Protein AF-A0A935UML2-F1 (afdb_monomer)

pLDDT: mean 87.81, std 9.26, range [44.97, 97.56]

Structure (mmCIF, N/CA/C/O backbone):
data_AF-A0A935UML2-F1
#
_entry.id   AF-A0A935UML2-F1
#
loop_
_atom_site.group_PDB
_atom_site.id
_atom_site.type_symbol
_atom_site.label_atom_id
_atom_site.label_alt_id
_atom_site.label_comp_id
_atom_site.label_asym_id
_atom_site.label_entity_id
_atom_site.label_seq_id
_atom_site.pdbx_PDB_ins_code
_atom_site.Cartn_x
_atom_site.Cartn_y
_atom_site.Cartn_z
_atom_site.occupancy
_atom_site.B_iso_or_equiv
_atom_site.auth_seq_id
_atom_site.auth_comp_id
_atom_site.auth_asym_id
_atom_site.auth_atom_id
_atom_site.pdbx_PDB_model_num
ATOM 1 N N . MET A 1 1 ? -19.450 12.042 4.983 1.00 44.97 1 MET A N 1
ATOM 2 C CA . MET A 1 1 ? -18.858 11.436 3.773 1.00 44.97 1 MET A CA 1
ATOM 3 C C . MET A 1 1 ? -18.383 12.584 2.903 1.00 44.97 1 MET A C 1
ATOM 5 O O . MET A 1 1 ? -19.222 13.358 2.465 1.00 44.97 1 MET A O 1
ATOM 9 N N . ILE A 1 2 ? -17.072 12.788 2.775 1.00 51.69 2 ILE A N 1
ATOM 10 C CA . ILE A 1 2 ? -16.519 13.861 1.935 1.00 51.69 2 ILE A CA 1
ATOM 11 C C . ILE A 1 2 ? -16.336 13.268 0.538 1.00 51.69 2 ILE A C 1
ATOM 13 O O . ILE A 1 2 ? -15.643 12.264 0.389 1.00 51.69 2 ILE A O 1
ATOM 17 N N . VAL A 1 3 ? -17.014 13.836 -0.459 1.00 60.84 3 VAL A N 1
ATOM 18 C CA . VAL A 1 3 ? -16.856 13.439 -1.864 1.00 60.84 3 VAL A CA 1
ATOM 19 C C . VAL A 1 3 ? -15.567 14.082 -2.391 1.00 60.84 3 VAL A C 1
ATOM 21 O O . VAL A 1 3 ? -15.392 15.282 -2.166 1.00 60.84 3 VAL A O 1
ATOM 24 N N . PRO A 1 4 ? -14.665 13.333 -3.055 1.00 66.50 4 PRO A N 1
ATOM 25 C CA . PRO A 1 4 ? -13.438 13.911 -3.590 1.00 66.50 4 PRO A CA 1
ATOM 26 C C . PRO A 1 4 ? -13.734 14.965 -4.663 1.00 66.50 4 PRO A C 1
ATOM 28 O O . PRO A 1 4 ? -14.675 14.807 -5.445 1.00 66.50 4 PRO A O 1
ATOM 31 N N . SER A 1 5 ? -12.926 16.023 -4.733 1.00 76.88 5 SER A N 1
ATOM 32 C CA . SER A 1 5 ? -13.018 17.005 -5.821 1.00 76.88 5 SER A CA 1
ATOM 33 C C . SER A 1 5 ? -12.573 16.410 -7.168 1.00 76.88 5 SER A C 1
ATOM 35 O O . SER A 1 5 ? -11.910 15.373 -7.223 1.00 76.88 5 SER A O 1
ATOM 37 N N . ALA A 1 6 ? -12.904 17.077 -8.280 1.00 75.44 6 ALA A N 1
ATOM 38 C CA . ALA A 1 6 ? -12.470 16.652 -9.615 1.00 75.44 6 ALA A CA 1
ATOM 39 C C . ALA A 1 6 ? -10.934 16.581 -9.741 1.00 75.44 6 ALA A C 1
ATOM 41 O O . ALA A 1 6 ? -10.408 15.627 -10.312 1.00 75.44 6 ALA A O 1
ATOM 42 N N . ASP A 1 7 ? -10.219 17.533 -9.135 1.00 74.75 7 ASP A N 1
ATOM 43 C CA . ASP A 1 7 ? -8.752 17.533 -9.093 1.00 74.75 7 ASP A CA 1
ATOM 44 C C . ASP A 1 7 ? -8.209 16.356 -8.275 1.00 74.75 7 ASP A C 1
ATOM 46 O O . ASP A 1 7 ? -7.216 15.734 -8.650 1.00 74.75 7 ASP A O 1
ATOM 50 N N . GLU A 1 8 ? -8.880 15.996 -7.176 1.00 70.31 8 GLU A N 1
ATOM 51 C CA . GLU A 1 8 ? -8.510 14.819 -6.388 1.00 70.31 8 GLU A CA 1
ATOM 52 C C . GLU A 1 8 ? -8.686 13.526 -7.184 1.00 70.31 8 GLU A C 1
ATOM 54 O O . GLU A 1 8 ? -7.821 12.651 -7.126 1.00 70.31 8 GLU A O 1
ATOM 59 N N . LEU A 1 9 ? -9.769 13.407 -7.953 1.00 75.44 9 LEU A N 1
ATOM 60 C CA . LEU A 1 9 ? -9.992 12.258 -8.828 1.00 75.44 9 LEU A CA 1
ATOM 61 C C . LEU A 1 9 ? -8.939 12.180 -9.939 1.00 75.44 9 LEU A C 1
ATOM 63 O O . LEU A 1 9 ? -8.446 11.091 -10.223 1.00 75.44 9 LEU A O 1
ATOM 67 N N . ALA A 1 10 ? -8.550 13.316 -10.523 1.00 80.00 10 ALA A N 1
ATOM 68 C CA . ALA A 1 10 ? -7.514 13.371 -11.552 1.00 80.00 10 ALA A CA 1
ATOM 69 C C . ALA A 1 10 ? -6.140 12.938 -11.014 1.00 80.00 10 ALA A C 1
ATOM 71 O O . ALA A 1 10 ? -5.455 12.128 -11.641 1.00 80.00 10 ALA A O 1
ATOM 72 N N . VAL A 1 11 ? -5.760 13.405 -9.818 1.00 79.81 11 VAL A N 1
ATOM 73 C CA . VAL A 1 11 ? -4.526 12.963 -9.150 1.00 79.81 11 VAL A CA 1
ATOM 74 C C . VAL A 1 11 ? -4.571 11.459 -8.890 1.00 79.81 11 VAL A C 1
ATOM 76 O O . VAL A 1 11 ? -3.634 10.754 -9.257 1.00 79.81 11 VAL A O 1
ATOM 79 N N . LEU A 1 12 ? -5.659 10.936 -8.319 1.00 76.50 12 LEU A N 1
ATOM 80 C CA . LEU A 1 12 ? -5.796 9.500 -8.055 1.00 76.50 12 LEU A CA 1
ATOM 81 C C . LEU A 1 12 ? -5.741 8.654 -9.334 1.00 76.50 12 LEU A C 1
ATOM 83 O O . LEU A 1 12 ? -5.144 7.580 -9.313 1.00 76.50 12 LEU A O 1
ATOM 87 N N . ALA A 1 13 ? -6.320 9.138 -10.434 1.00 80.94 13 ALA A N 1
ATOM 88 C CA . ALA A 1 13 ? -6.280 8.471 -11.733 1.00 80.94 13 ALA A CA 1
ATOM 89 C C . ALA A 1 13 ? -4.875 8.458 -12.358 1.00 80.94 13 ALA A C 1
ATOM 91 O O . ALA A 1 13 ? -4.561 7.563 -13.137 1.00 80.94 13 ALA A O 1
ATOM 92 N N . SER A 1 14 ? -4.024 9.427 -12.010 1.00 82.88 14 SER A N 1
ATOM 93 C CA . SER A 1 14 ? -2.628 9.470 -12.462 1.00 82.88 14 SER A CA 1
ATOM 94 C C . SER A 1 14 ? -1.685 8.573 -11.652 1.00 82.88 14 SER A C 1
ATOM 96 O O . SER A 1 14 ? -0.570 8.295 -12.093 1.00 82.88 14 SER A O 1
ATOM 98 N N . LEU A 1 15 ? -2.116 8.098 -10.476 1.00 84.94 15 LEU A N 1
ATOM 99 C CA . LEU A 1 15 ? -1.362 7.117 -9.703 1.00 84.94 15 LEU A CA 1
ATOM 100 C C . LEU A 1 15 ? -1.494 5.733 -10.353 1.00 84.94 15 LEU A C 1
ATOM 102 O O . LEU A 1 15 ? -2.616 5.319 -10.658 1.00 84.94 15 LEU A O 1
ATOM 106 N N . PRO A 1 16 ? -0.398 4.964 -10.477 1.00 88.88 16 PRO A N 1
ATOM 107 C CA . PRO A 1 16 ? -0.479 3.572 -10.889 1.00 88.88 16 PRO A CA 1
ATOM 108 C C . PRO A 1 16 ? -1.533 2.805 -10.080 1.00 88.88 16 PRO A C 1
ATOM 110 O O . PRO A 1 16 ? -1.635 2.947 -8.856 1.00 88.88 16 PRO A O 1
ATOM 113 N N . ALA A 1 17 ? -2.353 2.005 -10.765 1.00 84.69 17 ALA A N 1
ATOM 114 C CA . ALA A 1 17 ? -3.521 1.366 -10.159 1.00 84.69 17 ALA A CA 1
ATOM 115 C C . ALA A 1 17 ? -3.151 0.397 -9.023 1.00 84.69 17 ALA A C 1
ATOM 117 O O . ALA A 1 17 ? -3.950 0.193 -8.110 1.00 84.69 17 ALA A O 1
ATOM 118 N N . GLY A 1 18 ? -1.931 -0.149 -9.032 1.00 87.94 18 GLY A N 1
ATOM 119 C CA . GLY A 1 18 ? -1.543 -1.194 -8.090 1.00 87.94 18 GLY A CA 1
ATOM 120 C C . GLY A 1 18 ? -2.137 -2.546 -8.465 1.00 87.94 18 GLY A C 1
ATOM 121 O O . GLY A 1 18 ? -2.616 -3.245 -7.580 1.00 87.94 18 GLY A O 1
ATOM 122 N N . ASP A 1 19 ? -2.189 -2.870 -9.758 1.00 90.81 19 ASP A N 1
ATOM 123 C CA . ASP A 1 19 ? -2.603 -4.175 -10.279 1.00 90.81 19 ASP A CA 1
ATOM 124 C C . ASP A 1 19 ? -1.402 -5.124 -10.462 1.00 90.81 19 ASP A C 1
ATOM 126 O O . ASP A 1 19 ? -0.257 -4.755 -10.207 1.00 90.81 19 ASP A O 1
ATOM 130 N N . HIS A 1 20 ? -1.668 -6.365 -10.878 1.00 89.19 20 HIS A N 1
ATOM 131 C CA . HIS A 1 20 ? -0.639 -7.399 -11.040 1.00 89.19 20 HIS A CA 1
ATOM 132 C C . HIS A 1 20 ? 0.335 -7.132 -12.201 1.00 89.19 20 HIS A C 1
ATOM 134 O O . HIS A 1 20 ? 1.380 -7.780 -12.285 1.00 89.19 20 HIS A O 1
ATOM 140 N N . ASP A 1 21 ? 0.004 -6.192 -13.089 1.00 90.62 21 ASP A N 1
ATOM 141 C CA . ASP A 1 21 ? 0.864 -5.780 -14.193 1.00 90.62 21 ASP A CA 1
ATOM 142 C C . ASP A 1 21 ? 1.808 -4.638 -13.805 1.00 90.62 21 ASP A C 1
ATOM 144 O O . ASP A 1 21 ? 2.728 -4.334 -14.571 1.00 90.62 21 ASP A O 1
ATOM 148 N N . LEU A 1 22 ? 1.636 -4.047 -12.613 1.00 92.69 22 LEU A N 1
ATOM 149 C CA . LEU A 1 22 ? 2.493 -2.984 -12.106 1.00 92.69 22 LEU A CA 1
ATOM 150 C C . LEU A 1 22 ? 3.965 -3.437 -12.079 1.00 92.69 22 LEU A C 1
ATOM 152 O O . LEU A 1 22 ? 4.310 -4.350 -11.321 1.00 92.69 22 LEU A O 1
ATOM 156 N N . PRO A 1 23 ? 4.857 -2.781 -12.843 1.00 93.50 23 PRO A N 1
ATOM 157 C CA . PRO A 1 23 ? 6.279 -3.064 -12.764 1.00 93.50 23 PRO A CA 1
ATOM 158 C C . PRO A 1 23 ? 6.862 -2.492 -11.470 1.00 93.50 23 PRO A C 1
ATOM 160 O O . PRO A 1 23 ? 6.664 -1.316 -11.138 1.00 93.50 23 PRO A O 1
ATOM 163 N N . PHE A 1 24 ? 7.622 -3.322 -10.762 1.00 94.50 24 PHE A N 1
ATOM 164 C CA . PHE A 1 24 ? 8.479 -2.868 -9.675 1.00 94.50 24 PHE A CA 1
ATOM 165 C C . PHE A 1 24 ? 9.869 -2.523 -10.215 1.00 94.50 24 PHE A C 1
ATOM 167 O O . PHE A 1 24 ? 10.310 -3.062 -11.230 1.00 94.50 24 PHE A O 1
ATOM 174 N N . ALA A 1 25 ? 10.559 -1.609 -9.533 1.00 92.75 25 ALA A N 1
ATOM 175 C CA . ALA A 1 25 ? 11.871 -1.097 -9.936 1.00 92.75 25 ALA A CA 1
ATOM 176 C C . ALA A 1 25 ? 12.971 -2.178 -9.969 1.00 92.75 25 ALA A C 1
ATOM 178 O O . ALA A 1 25 ? 14.007 -1.994 -10.597 1.00 92.75 25 ALA A O 1
ATOM 179 N N . ASP A 1 26 ? 12.755 -3.314 -9.303 1.00 92.69 26 ASP A N 1
ATOM 180 C CA . ASP A 1 26 ? 13.627 -4.494 -9.349 1.00 92.69 26 ASP A CA 1
ATOM 181 C C . ASP A 1 26 ? 13.334 -5.420 -10.551 1.00 92.69 26 ASP A C 1
ATOM 183 O O . ASP A 1 26 ? 13.954 -6.474 -10.686 1.00 92.69 26 ASP A O 1
ATOM 187 N N . GLY A 1 27 ? 12.385 -5.049 -11.418 1.00 92.81 27 GLY A N 1
ATOM 188 C CA . GLY A 1 27 ? 11.917 -5.845 -12.552 1.00 92.81 27 GLY A CA 1
ATOM 189 C C . GLY A 1 27 ? 10.870 -6.903 -12.191 1.00 92.81 27 GLY A C 1
ATOM 190 O O . GLY A 1 27 ? 10.365 -7.589 -13.084 1.00 92.81 27 GLY A O 1
ATOM 191 N N . SER A 1 28 ? 10.515 -7.040 -10.911 1.00 93.88 28 SER A N 1
ATOM 192 C CA . SER A 1 28 ? 9.536 -8.022 -10.456 1.00 93.88 28 SER A CA 1
ATOM 193 C C . SER A 1 28 ? 8.106 -7.617 -10.823 1.00 93.88 28 SER A C 1
ATOM 195 O O . SER A 1 28 ? 7.747 -6.439 -10.902 1.00 93.88 28 SER A O 1
ATOM 197 N N . ARG A 1 29 ? 7.257 -8.636 -10.976 1.00 94.69 29 ARG A N 1
ATOM 198 C CA . ARG A 1 29 ? 5.796 -8.522 -10.960 1.00 94.69 29 ARG A CA 1
ATOM 199 C C . ARG A 1 29 ? 5.236 -9.479 -9.927 1.00 94.69 29 ARG A C 1
ATOM 201 O O . ARG A 1 29 ? 5.789 -10.561 -9.718 1.00 94.69 29 ARG A O 1
ATOM 208 N N . TRP A 1 30 ? 4.134 -9.087 -9.305 1.00 95.62 30 TRP A N 1
ATOM 209 C CA . TRP A 1 30 ? 3.578 -9.807 -8.169 1.00 95.62 30 TRP A CA 1
ATOM 210 C C . TRP A 1 30 ? 2.111 -10.163 -8.409 1.00 95.62 30 TRP A C 1
ATOM 212 O O . TRP A 1 30 ? 1.360 -9.345 -8.937 1.00 95.62 30 TRP A O 1
ATOM 222 N N . PRO A 1 31 ? 1.671 -11.372 -8.018 1.00 95.00 31 PRO A N 1
ATOM 223 C CA . PRO A 1 31 ? 0.276 -11.779 -8.168 1.00 95.00 31 PRO A CA 1
ATOM 224 C C . PRO A 1 31 ? -0.669 -10.995 -7.251 1.00 95.00 31 PRO A C 1
ATOM 226 O O . PRO A 1 31 ? -1.862 -10.902 -7.557 1.00 95.00 31 PRO A O 1
ATOM 229 N N . LEU A 1 32 ? -0.155 -10.457 -6.140 1.00 96.62 32 LEU A N 1
ATOM 230 C CA . LEU A 1 32 ? -0.837 -9.493 -5.293 1.00 96.62 32 LEU A CA 1
ATOM 231 C C . LEU A 1 32 ? -0.017 -8.210 -5.199 1.00 96.62 32 LEU A C 1
ATOM 233 O O . LEU A 1 32 ? 1.170 -8.234 -4.872 1.00 96.62 32 LEU A O 1
ATOM 237 N N . VAL A 1 33 ? -0.685 -7.087 -5.428 1.00 97.38 33 VAL A N 1
ATOM 238 C CA . VAL A 1 33 ? -0.139 -5.748 -5.267 1.00 97.38 33 VAL A CA 1
ATOM 239 C C . VAL A 1 33 ? -1.041 -4.966 -4.326 1.00 97.38 33 VAL A C 1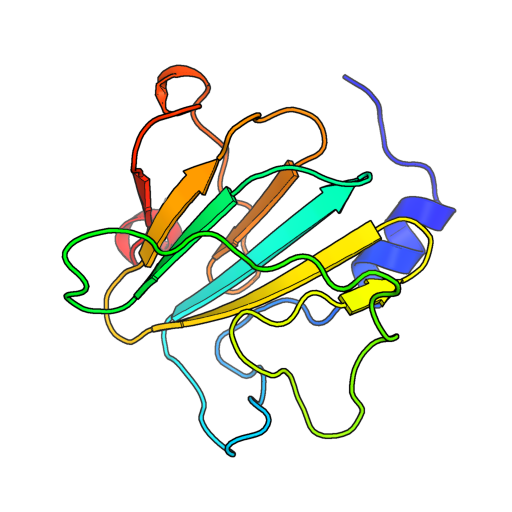
ATOM 241 O O . VAL A 1 33 ? -2.221 -4.738 -4.597 1.00 97.38 33 VAL A O 1
ATOM 244 N N . LEU A 1 34 ? -0.479 -4.573 -3.189 1.00 97.56 34 LEU A N 1
ATOM 245 C CA . LEU A 1 34 ? -1.114 -3.676 -2.238 1.00 97.56 34 LEU A CA 1
ATOM 246 C C . LEU A 1 34 ? -0.718 -2.248 -2.583 1.00 97.56 34 LEU A C 1
ATOM 248 O O . LEU A 1 34 ? 0.466 -1.943 -2.717 1.00 97.56 34 LEU A O 1
ATOM 252 N N . ARG A 1 35 ? -1.704 -1.360 -2.650 1.00 96.56 35 ARG A N 1
ATOM 253 C CA . ARG A 1 35 ? -1.490 0.082 -2.731 1.00 96.56 35 ARG A CA 1
ATOM 254 C C . ARG A 1 35 ? -2.219 0.766 -1.585 1.00 96.56 35 ARG A C 1
ATOM 256 O O . ARG A 1 35 ? -3.408 0.535 -1.365 1.00 96.56 35 ARG A O 1
ATOM 263 N N . VAL A 1 36 ? -1.491 1.619 -0.875 1.00 95.56 36 VAL A N 1
ATOM 264 C CA . VAL A 1 36 ? -2.018 2.452 0.209 1.00 95.56 36 VAL A CA 1
ATOM 265 C C . VAL A 1 36 ? -1.863 3.904 -0.210 1.00 95.56 36 VAL A C 1
ATOM 267 O O . VAL A 1 36 ? -0.753 4.341 -0.506 1.00 95.56 36 VAL A O 1
ATOM 270 N N . VAL A 1 37 ? -2.972 4.640 -0.251 1.00 93.94 37 VAL A N 1
ATOM 271 C CA . VAL A 1 37 ? -3.004 6.076 -0.548 1.00 93.94 37 VAL A CA 1
ATOM 272 C C . VAL A 1 37 ? -3.504 6.817 0.681 1.00 93.94 37 VAL A C 1
ATOM 274 O O . VAL A 1 37 ? -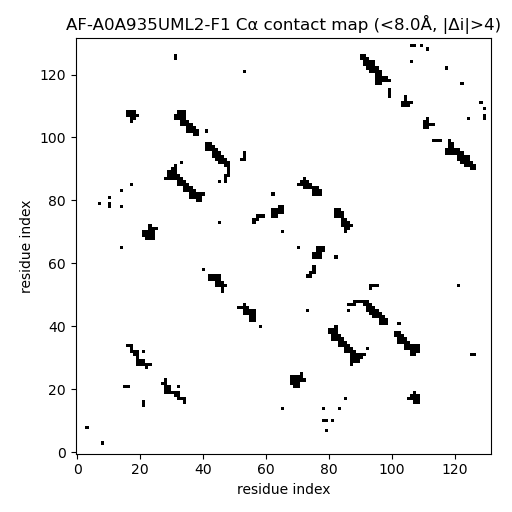4.544 6.458 1.225 1.00 93.94 37 VAL A O 1
ATOM 277 N N . THR A 1 38 ? -2.812 7.870 1.104 1.00 92.50 38 THR A N 1
ATOM 278 C CA . THR A 1 38 ? -3.212 8.683 2.260 1.00 92.50 38 THR A CA 1
ATOM 279 C C . THR A 1 38 ? -3.311 10.163 1.903 1.00 92.50 38 THR A C 1
ATOM 281 O O . THR A 1 38 ? -2.599 10.664 1.024 1.00 92.50 38 THR A O 1
ATOM 284 N N . ARG A 1 39 ? -4.198 10.893 2.588 1.00 87.94 39 ARG A N 1
ATOM 285 C CA . ARG A 1 39 ? -4.143 12.361 2.658 1.00 87.94 39 ARG A CA 1
ATOM 286 C C . ARG A 1 39 ? -3.244 12.740 3.834 1.00 87.94 39 ARG A C 1
ATOM 288 O O . ARG A 1 39 ? -3.552 12.427 4.977 1.00 87.94 39 ARG A O 1
ATOM 295 N N . GLY A 1 40 ? -2.115 13.391 3.563 1.00 85.25 40 GLY A N 1
ATOM 296 C CA . GLY A 1 40 ? -1.150 13.722 4.616 1.00 85.25 40 GLY A CA 1
ATOM 297 C C . GLY A 1 40 ? -0.450 12.496 5.217 1.00 85.25 40 GLY A C 1
ATOM 298 O O . GLY A 1 40 ? -0.422 11.415 4.618 1.00 85.25 40 GLY A O 1
ATOM 299 N N . ARG A 1 41 ? 0.181 12.695 6.379 1.00 88.31 41 ARG A N 1
ATOM 300 C CA . ARG A 1 41 ? 0.974 11.671 7.065 1.00 88.31 41 ARG A CA 1
ATOM 301 C C . ARG A 1 41 ? 0.079 10.825 7.967 1.00 88.31 41 ARG A C 1
ATOM 303 O O . ARG A 1 41 ? -0.465 11.332 8.941 1.00 88.31 41 ARG A O 1
ATOM 310 N N . VAL A 1 42 ? -0.009 9.538 7.655 1.00 91.12 42 VAL A N 1
ATOM 311 C CA . VAL A 1 42 ? -0.672 8.517 8.476 1.00 91.12 42 VAL A CA 1
ATOM 312 C C . VAL A 1 42 ? 0.363 7.452 8.805 1.00 91.12 42 VAL A C 1
ATOM 314 O O . VAL A 1 42 ? 1.130 7.050 7.936 1.00 91.12 42 VAL A O 1
ATOM 317 N N . ASP A 1 43 ? 0.421 6.991 10.047 1.00 92.44 43 ASP A N 1
ATOM 318 C CA . ASP A 1 43 ? 1.331 5.904 10.399 1.00 92.44 43 ASP A CA 1
ATOM 319 C C . ASP A 1 43 ? 0.707 4.563 10.018 1.00 92.44 43 ASP A C 1
ATOM 321 O O . ASP A 1 43 ? -0.432 4.248 10.374 1.00 92.44 43 ASP A O 1
ATOM 325 N N . TYR A 1 44 ? 1.458 3.761 9.277 1.00 94.38 44 TYR A N 1
ATOM 326 C CA . TYR A 1 44 ? 1.042 2.420 8.921 1.00 94.38 44 TYR A CA 1
ATOM 327 C C . TYR A 1 44 ? 2.238 1.505 8.714 1.00 94.38 44 TYR A C 1
ATOM 329 O O . TYR A 1 44 ? 3.373 1.949 8.524 1.00 94.38 44 TYR A O 1
ATOM 337 N N . ALA A 1 45 ? 1.961 0.212 8.781 1.00 95.38 45 ALA A N 1
ATOM 338 C CA . ALA A 1 45 ? 2.937 -0.844 8.654 1.00 95.38 45 ALA A CA 1
ATOM 339 C C . ALA A 1 45 ? 2.449 -1.884 7.655 1.00 95.38 45 ALA A C 1
ATOM 341 O O . ALA A 1 45 ? 1.264 -2.229 7.658 1.00 95.38 45 ALA A O 1
ATOM 342 N N . VAL A 1 46 ? 3.362 -2.389 6.828 1.00 96.12 46 VAL A N 1
ATOM 343 C CA . VAL A 1 46 ? 3.054 -3.415 5.829 1.00 96.12 46 VAL A CA 1
ATOM 344 C C . VAL A 1 46 ? 4.104 -4.506 5.869 1.00 96.12 46 VAL A C 1
ATOM 346 O O . VAL A 1 46 ? 5.279 -4.232 5.640 1.00 96.12 46 VAL A O 1
ATOM 349 N N . GLY A 1 47 ? 3.663 -5.736 6.115 1.00 94.31 47 GLY A N 1
ATOM 350 C CA . GLY A 1 47 ? 4.450 -6.940 5.890 1.00 94.31 47 GLY A CA 1
ATOM 351 C C . GLY A 1 47 ? 3.930 -7.750 4.707 1.00 94.31 47 GLY A C 1
ATOM 352 O O . GLY A 1 47 ? 2.753 -7.652 4.364 1.00 94.31 47 GLY A O 1
ATOM 353 N N . ALA A 1 48 ? 4.801 -8.547 4.094 1.00 94.25 48 ALA A N 1
ATOM 354 C CA . ALA A 1 48 ? 4.479 -9.427 2.968 1.00 94.25 48 ALA A CA 1
ATOM 355 C C . ALA A 1 48 ? 5.005 -10.849 3.214 1.00 94.25 48 ALA A C 1
ATOM 357 O O . ALA A 1 48 ? 6.043 -11.011 3.855 1.00 94.25 48 ALA A O 1
ATOM 358 N N . ASP A 1 49 ? 4.288 -11.854 2.703 1.00 89.25 49 ASP A N 1
ATOM 359 C CA . ASP A 1 49 ? 4.708 -13.259 2.568 1.00 89.25 49 ASP A CA 1
ATOM 360 C C . ASP A 1 49 ? 5.520 -13.842 3.743 1.00 89.25 49 ASP A C 1
ATOM 362 O O . ASP A 1 49 ? 6.744 -13.972 3.700 1.00 89.25 49 ASP A O 1
ATOM 366 N N . GLY A 1 50 ? 4.830 -14.250 4.812 1.00 77.12 50 GLY A N 1
ATOM 367 C CA . GLY A 1 50 ? 5.450 -14.996 5.918 1.00 77.12 50 GLY A CA 1
ATOM 368 C C . GLY A 1 50 ? 6.254 -14.138 6.900 1.00 77.12 50 GLY A C 1
ATOM 369 O O . GLY A 1 50 ? 6.808 -14.662 7.872 1.00 77.12 50 GLY A O 1
ATOM 370 N N . GLN A 1 51 ? 6.286 -12.817 6.705 1.00 83.62 51 GLN A N 1
ATOM 371 C CA . GLN A 1 51 ? 6.738 -11.887 7.735 1.00 83.62 51 GLN A CA 1
ATOM 372 C C . GLN A 1 51 ? 5.843 -11.993 8.974 1.00 83.62 51 GLN A C 1
ATOM 374 O O . GLN A 1 51 ? 4.621 -11.924 8.886 1.00 83.62 51 GLN A O 1
ATOM 379 N N . ARG A 1 52 ? 6.469 -12.162 10.147 1.00 74.12 52 ARG A N 1
ATOM 380 C CA . ARG A 1 52 ? 5.748 -12.351 11.419 1.00 74.12 52 ARG A CA 1
ATOM 381 C C . ARG A 1 52 ? 5.034 -11.096 11.913 1.00 74.12 52 ARG A C 1
ATOM 383 O O . ARG A 1 52 ? 4.095 -11.234 12.679 1.00 74.12 52 ARG A O 1
ATOM 390 N N . ASN A 1 53 ? 5.519 -9.917 11.527 1.00 76.25 53 ASN A N 1
ATOM 391 C CA . ASN A 1 53 ? 4.950 -8.621 11.886 1.00 76.25 53 ASN A CA 1
ATOM 392 C C . ASN A 1 53 ? 5.095 -7.668 10.698 1.00 76.25 53 ASN A C 1
ATOM 394 O O . ASN A 1 53 ? 6.060 -7.777 9.936 1.00 76.25 53 ASN A O 1
ATOM 398 N N . ALA A 1 54 ? 4.195 -6.695 10.595 1.00 83.62 54 ALA A N 1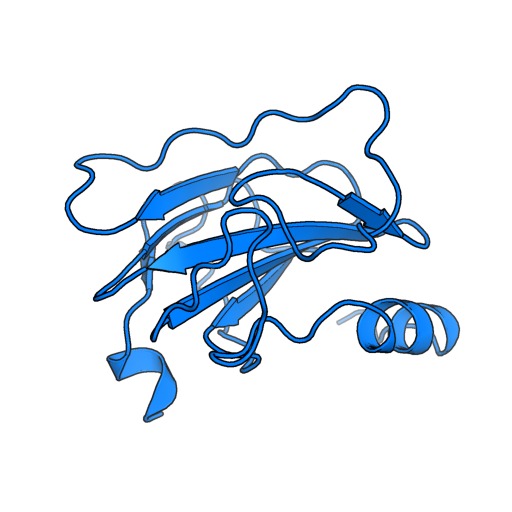
ATOM 399 C CA . ALA A 1 54 ? 4.301 -5.627 9.609 1.00 83.62 54 ALA A CA 1
ATOM 400 C C . ALA A 1 54 ? 5.330 -4.554 10.049 1.00 83.62 54 ALA A C 1
ATOM 402 O O . ALA A 1 54 ? 5.132 -3.930 11.098 1.00 83.62 54 ALA A O 1
ATOM 403 N N . PRO A 1 55 ? 6.427 -4.296 9.305 1.00 84.94 55 PRO A N 1
ATOM 404 C CA . PRO A 1 55 ? 7.320 -3.169 9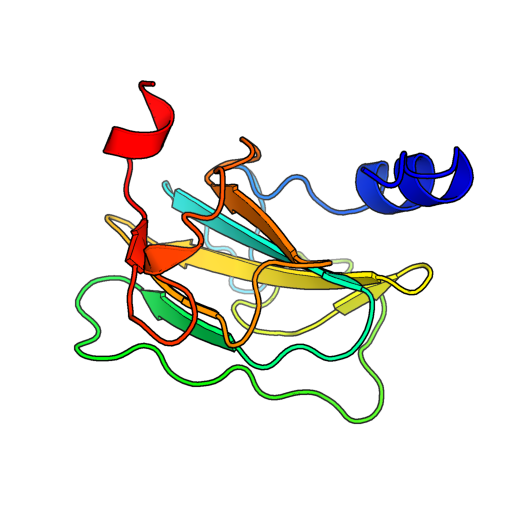.580 1.00 84.94 55 PRO A CA 1
ATOM 405 C C . PRO A 1 55 ? 6.654 -1.823 9.265 1.00 84.94 55 PRO A C 1
ATOM 407 O O . PRO A 1 55 ? 5.937 -1.686 8.272 1.00 84.94 55 PRO A O 1
ATOM 410 N N . ASN A 1 56 ? 6.916 -0.812 10.101 1.00 87.38 56 ASN A N 1
ATOM 411 C CA . ASN A 1 56 ? 6.423 0.549 9.875 1.00 87.38 56 ASN A CA 1
ATOM 412 C C . ASN A 1 56 ? 7.026 1.146 8.602 1.00 87.38 56 ASN A C 1
ATOM 414 O O . ASN A 1 56 ? 8.233 1.058 8.362 1.00 87.38 56 ASN A O 1
ATOM 418 N N . VAL A 1 57 ? 6.188 1.831 7.832 1.00 88.00 57 VAL A N 1
ATOM 419 C CA . VAL A 1 57 ? 6.630 2.589 6.667 1.00 88.00 57 VAL A CA 1
ATOM 420 C C . VAL A 1 57 ? 7.439 3.796 7.117 1.00 88.00 57 VAL A C 1
ATOM 422 O O . VAL A 1 57 ? 7.034 4.558 7.997 1.00 88.00 57 VAL A O 1
ATOM 425 N N . THR A 1 58 ? 8.603 3.978 6.498 1.00 83.19 58 THR A N 1
ATOM 426 C CA . THR A 1 58 ? 9.447 5.142 6.760 1.00 83.19 58 THR A CA 1
ATOM 427 C C . THR A 1 58 ? 9.007 6.309 5.891 1.00 83.19 58 THR A C 1
ATOM 429 O O . THR A 1 58 ? 9.030 6.245 4.664 1.00 83.19 58 THR A O 1
ATOM 432 N N . TRP A 1 59 ? 8.631 7.402 6.548 1.00 81.81 59 TRP A N 1
ATOM 433 C CA . TRP A 1 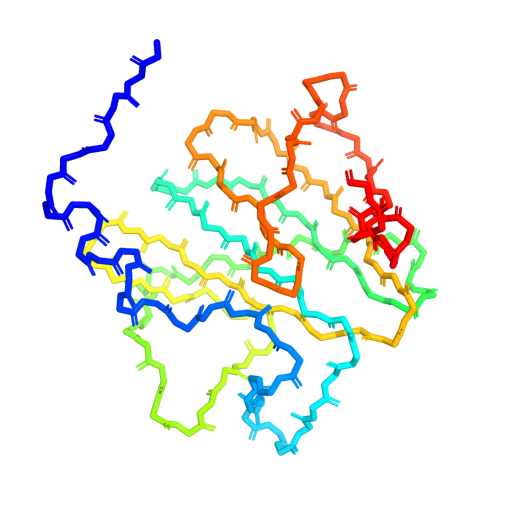59 ? 8.277 8.648 5.887 1.00 81.81 59 TRP A CA 1
ATOM 434 C C . TRP A 1 59 ? 9.533 9.428 5.512 1.00 81.81 59 TRP A C 1
ATOM 436 O O . TRP A 1 59 ? 10.303 9.842 6.381 1.00 81.81 59 TRP A O 1
ATOM 446 N N . LEU A 1 60 ? 9.719 9.668 4.216 1.00 74.81 60 LEU A N 1
ATOM 447 C CA . LEU A 1 60 ? 10.739 10.596 3.741 1.00 74.81 60 LEU A CA 1
ATOM 448 C C . LEU A 1 60 ? 10.335 12.031 4.100 1.00 74.81 60 LEU A C 1
ATOM 450 O O . LEU A 1 60 ? 9.168 12.403 3.989 1.00 74.81 60 LEU A O 1
ATOM 454 N N . ALA A 1 61 ? 11.310 12.858 4.490 1.00 71.62 61 ALA A N 1
ATOM 455 C CA . ALA A 1 61 ? 11.067 14.265 4.830 1.00 71.62 61 ALA A CA 1
ATOM 456 C C . ALA A 1 61 ? 10.484 15.069 3.651 1.00 71.62 61 ALA A C 1
ATOM 458 O O . ALA A 1 61 ? 9.754 16.037 3.855 1.00 71.62 61 ALA A O 1
ATOM 459 N N . ARG A 1 62 ? 10.807 14.659 2.419 1.00 71.06 62 ARG A N 1
ATOM 460 C CA . ARG A 1 62 ? 10.215 15.143 1.170 1.00 71.06 62 ARG A CA 1
ATOM 461 C C . ARG A 1 62 ? 10.005 13.939 0.255 1.00 71.06 62 ARG A C 1
ATOM 463 O O . ARG A 1 62 ? 10.987 13.473 -0.323 1.00 71.06 62 ARG A O 1
ATOM 470 N N . PRO A 1 63 ? 8.788 13.392 0.163 1.00 69.00 63 PRO A N 1
ATOM 471 C CA . PRO A 1 63 ? 8.545 12.269 -0.725 1.00 69.00 63 PRO A CA 1
ATOM 472 C C . PRO A 1 63 ? 8.693 12.732 -2.179 1.00 69.00 63 PRO A C 1
ATOM 474 O O . PRO A 1 63 ? 8.304 13.847 -2.535 1.00 69.00 63 PRO A O 1
ATOM 477 N N . SER A 1 64 ? 9.315 11.899 -3.009 1.00 74.88 64 SER A N 1
ATOM 478 C CA . SER A 1 64 ? 9.515 12.184 -4.429 1.00 74.88 64 SER A CA 1
ATOM 479 C C . SER A 1 64 ? 8.211 12.020 -5.211 1.00 74.88 64 SER A C 1
ATOM 481 O O . SER A 1 64 ? 7.291 11.336 -4.762 1.00 74.88 64 SER A O 1
ATOM 483 N N . GLY A 1 65 ? 8.143 12.612 -6.407 1.00 83.56 65 GLY A N 1
ATOM 484 C CA . GLY A 1 65 ? 7.091 12.295 -7.374 1.00 83.56 65 GLY A CA 1
ATOM 485 C C . GLY A 1 65 ? 7.095 10.815 -7.775 1.00 83.56 65 GLY A C 1
ATOM 486 O O . GLY A 1 65 ? 7.964 10.046 -7.357 1.00 83.56 65 GLY A O 1
ATOM 487 N N . LEU A 1 66 ? 6.124 10.419 -8.600 1.00 84.19 66 LEU A N 1
ATOM 488 C CA . LEU A 1 66 ? 6.067 9.056 -9.126 1.00 84.19 66 LEU A CA 1
ATOM 489 C C . LEU A 1 66 ? 7.350 8.697 -9.900 1.00 84.19 66 LEU A C 1
ATOM 491 O O . LEU A 1 66 ? 7.877 9.540 -10.632 1.00 84.19 66 LEU A O 1
ATOM 495 N N . PRO A 1 67 ? 7.848 7.459 -9.757 1.00 85.25 67 PRO A N 1
ATOM 496 C CA . PRO A 1 67 ? 9.042 7.005 -10.455 1.00 85.25 67 PRO A CA 1
ATOM 497 C C . PRO A 1 67 ? 8.745 6.695 -11.929 1.00 85.25 67 PRO A C 1
ATOM 499 O O . PRO A 1 67 ? 7.635 6.297 -12.281 1.00 85.25 67 PRO A O 1
ATOM 502 N N . VAL A 1 68 ? 9.761 6.839 -12.784 1.00 82.88 68 VAL A N 1
ATOM 503 C CA . VAL A 1 68 ? 9.669 6.528 -14.225 1.00 82.88 68 VAL A CA 1
ATOM 504 C C . VAL A 1 68 ? 9.898 5.035 -14.498 1.00 82.88 68 VAL A C 1
ATOM 506 O O . VAL A 1 68 ? 9.265 4.467 -15.380 1.00 82.88 68 VAL A O 1
ATOM 509 N N . GLU A 1 69 ? 10.762 4.383 -13.718 1.00 85.31 69 GLU A N 1
ATOM 510 C CA . GLU A 1 69 ? 11.222 2.999 -13.946 1.00 85.31 69 GLU A CA 1
ATOM 511 C C . GLU A 1 69 ? 10.462 1.958 -13.104 1.00 85.31 69 GLU A C 1
ATOM 513 O O . GLU A 1 69 ? 10.982 0.897 -12.769 1.00 85.31 69 GLU A O 1
ATOM 518 N N . GLY A 1 70 ? 9.212 2.253 -12.749 1.00 89.44 70 GLY A N 1
ATOM 519 C CA . GLY A 1 70 ? 8.413 1.401 -11.869 1.00 89.44 70 GLY A CA 1
ATOM 520 C C . GLY A 1 70 ? 8.603 1.717 -10.387 1.00 89.44 70 GLY A C 1
ATOM 521 O O . GLY A 1 70 ? 9.420 2.547 -9.988 1.00 89.44 70 GLY A O 1
ATOM 522 N N . VAL A 1 71 ? 7.776 1.092 -9.551 1.00 91.94 71 VAL A N 1
ATOM 523 C CA . VAL A 1 71 ? 7.681 1.442 -8.128 1.00 91.94 71 VAL A CA 1
ATOM 524 C C . VAL A 1 71 ? 8.669 0.652 -7.279 1.00 91.94 71 VAL A C 1
ATOM 526 O O . VAL A 1 71 ? 8.905 -0.534 -7.489 1.00 91.94 71 VAL A O 1
ATOM 529 N N . THR A 1 72 ? 9.230 1.289 -6.264 1.00 91.81 72 THR A N 1
ATOM 530 C CA . THR A 1 72 ? 10.002 0.613 -5.224 1.00 91.81 72 THR A CA 1
ATOM 531 C C . THR A 1 72 ? 9.062 0.232 -4.088 1.00 91.81 72 THR A C 1
ATOM 533 O O . THR A 1 72 ? 8.335 1.079 -3.562 1.00 91.81 72 THR A O 1
ATOM 536 N N . ALA A 1 73 ? 9.079 -1.043 -3.696 1.00 91.31 73 ALA A N 1
ATOM 537 C CA . ALA A 1 73 ? 8.229 -1.532 -2.619 1.00 91.31 73 ALA A CA 1
ATOM 538 C C . ALA A 1 73 ? 8.485 -0.757 -1.316 1.00 91.31 73 ALA A C 1
ATOM 540 O O . ALA A 1 73 ? 9.629 -0.558 -0.909 1.00 91.31 73 ALA A O 1
ATOM 541 N N . GLY A 1 74 ? 7.416 -0.312 -0.660 1.00 89.56 74 GLY A N 1
ATOM 542 C CA . GLY A 1 74 ? 7.484 0.407 0.610 1.00 89.56 74 GLY A CA 1
ATOM 543 C C . GLY A 1 74 ? 7.949 1.860 0.549 1.00 89.56 74 GLY A C 1
ATOM 544 O O . GLY A 1 74 ? 7.906 2.536 1.578 1.00 89.56 74 GLY A O 1
ATOM 545 N N . VAL A 1 75 ? 8.345 2.368 -0.620 1.00 90.25 75 VAL A N 1
ATOM 546 C CA . VAL A 1 75 ? 8.680 3.786 -0.786 1.00 90.25 75 VAL A CA 1
ATOM 547 C C . VAL A 1 75 ? 7.405 4.611 -0.905 1.00 90.25 75 VAL A C 1
ATOM 549 O O . VAL A 1 75 ? 6.501 4.275 -1.670 1.00 90.25 75 VAL A O 1
ATOM 552 N N . VAL A 1 76 ? 7.364 5.708 -0.147 1.00 91.50 76 VAL A N 1
ATOM 553 C CA . VAL A 1 76 ? 6.295 6.705 -0.217 1.00 91.50 76 VAL A CA 1
ATOM 554 C C . VAL A 1 76 ? 6.601 7.706 -1.326 1.00 91.50 76 VAL A C 1
ATOM 556 O O . VAL A 1 76 ? 7.620 8.396 -1.286 1.00 91.50 76 VAL A O 1
ATOM 559 N N . TYR A 1 77 ? 5.673 7.832 -2.267 1.00 90.31 77 TYR A N 1
ATOM 560 C CA . TYR A 1 77 ? 5.659 8.853 -3.310 1.00 90.31 77 TYR A CA 1
ATOM 561 C C . TYR A 1 77 ? 4.591 9.905 -3.009 1.00 90.31 77 TYR A C 1
ATOM 563 O O . TYR A 1 77 ? 3.534 9.570 -2.475 1.00 90.31 77 TYR A O 1
ATOM 571 N N . SER A 1 78 ? 4.830 11.163 -3.378 1.00 89.19 78 SER A N 1
ATOM 572 C CA . SER A 1 78 ? 3.843 12.242 -3.275 1.00 89.19 78 SER A CA 1
ATOM 573 C C . SER A 1 78 ? 3.431 12.758 -4.645 1.00 89.19 78 SER A C 1
ATOM 575 O O . SER A 1 78 ? 4.273 13.104 -5.472 1.00 89.19 78 SER A O 1
ATOM 577 N N . LEU A 1 79 ? 2.127 12.902 -4.858 1.00 85.38 79 LEU A N 1
ATOM 578 C CA . LEU A 1 79 ? 1.571 13.569 -6.030 1.00 85.38 79 LEU A CA 1
ATOM 579 C C . LEU A 1 79 ? 0.299 14.303 -5.628 1.00 85.38 79 LEU A C 1
ATOM 581 O O . LEU A 1 79 ? -0.567 13.691 -5.012 1.00 85.38 79 LEU A O 1
ATOM 585 N N . GLY A 1 80 ? 0.207 15.601 -5.945 1.00 76.25 80 GLY A N 1
ATOM 586 C CA . GLY A 1 80 ? -0.969 16.433 -5.665 1.00 76.25 80 GLY A CA 1
ATOM 587 C C . GLY A 1 80 ? -1.568 16.162 -4.283 1.00 76.25 80 GLY A C 1
ATOM 588 O O . GLY A 1 80 ? -2.624 15.549 -4.209 1.00 76.25 80 GLY A O 1
ATOM 589 N N . TRP A 1 81 ? -0.849 16.523 -3.205 1.00 80.44 81 TRP A N 1
ATOM 590 C CA . TRP A 1 81 ? -1.207 16.340 -1.775 1.00 80.44 81 TRP A CA 1
ATOM 591 C C . TRP A 1 81 ? -1.526 14.908 -1.296 1.00 80.44 81 TRP A C 1
ATOM 593 O O . TRP A 1 81 ? -1.823 14.711 -0.112 1.00 80.44 81 TRP A O 1
ATOM 603 N N . ARG A 1 82 ? -1.448 13.902 -2.169 1.00 87.94 82 ARG A N 1
ATOM 604 C CA . ARG A 1 82 ? -1.597 12.489 -1.823 1.00 87.94 82 ARG A CA 1
ATOM 605 C C . ARG A 1 82 ? -0.237 11.846 -1.647 1.00 87.94 82 ARG A C 1
ATOM 607 O O . ARG A 1 82 ? 0.707 12.161 -2.368 1.00 87.94 82 ARG A O 1
ATOM 614 N N . ASN A 1 83 ? -0.173 10.922 -0.700 1.00 91.12 83 ASN A N 1
ATOM 615 C CA . ASN A 1 83 ? 0.962 10.034 -0.518 1.00 91.12 83 ASN A CA 1
ATOM 616 C C . ASN A 1 83 ? 0.543 8.634 -0.933 1.00 91.12 83 ASN A C 1
ATOM 618 O O . ASN A 1 83 ? -0.552 8.204 -0.578 1.00 91.12 83 ASN A O 1
ATOM 622 N N . VAL A 1 84 ? 1.387 7.934 -1.680 1.00 92.94 84 VAL A N 1
ATOM 623 C CA . VAL A 1 84 ? 1.107 6.581 -2.145 1.00 92.94 84 VAL A CA 1
ATOM 624 C C . VAL A 1 84 ? 2.319 5.689 -1.974 1.00 92.94 84 VAL A C 1
ATOM 626 O O . VAL A 1 84 ? 3.445 6.103 -2.236 1.00 92.94 84 VAL A O 1
ATOM 629 N N . SER A 1 85 ? 2.062 4.449 -1.586 1.00 94.44 85 SER A N 1
ATOM 630 C CA . SER A 1 85 ? 3.074 3.407 -1.500 1.00 94.44 85 SER A CA 1
ATOM 631 C C . SER A 1 85 ? 2.519 2.090 -2.015 1.00 94.44 85 SER A C 1
ATOM 633 O O . SER A 1 85 ? 1.308 1.846 -1.956 1.00 94.44 85 SER A O 1
ATOM 635 N N . TYR A 1 86 ? 3.424 1.240 -2.492 1.00 95.31 86 TYR A N 1
ATOM 636 C CA . TYR A 1 86 ? 3.102 -0.028 -3.134 1.00 95.31 86 TYR A CA 1
ATOM 637 C C . TYR A 1 86 ? 3.897 -1.167 -2.510 1.00 95.31 86 TYR A C 1
ATOM 639 O O . TYR A 1 86 ? 5.047 -0.979 -2.115 1.00 95.31 86 TYR A O 1
ATOM 647 N N . TRP A 1 87 ? 3.308 -2.358 -2.471 1.00 96.00 87 TRP A N 1
ATOM 648 C CA . TRP A 1 87 ? 3.985 -3.599 -2.105 1.00 96.00 87 TRP A CA 1
ATOM 649 C C . TRP A 1 87 ? 3.541 -4.723 -3.020 1.00 96.00 87 TRP A C 1
ATOM 651 O O . TRP A 1 87 ? 2.386 -4.764 -3.433 1.00 96.00 87 TRP A O 1
ATOM 661 N N . GLY A 1 88 ? 4.462 -5.634 -3.303 1.00 95.75 88 GLY A N 1
ATOM 662 C CA . GLY A 1 88 ? 4.196 -6.878 -4.001 1.00 95.75 88 GLY A CA 1
ATOM 663 C C . GLY A 1 88 ? 4.299 -8.066 -3.050 1.00 95.75 88 GLY A C 1
ATOM 664 O O . GLY A 1 88 ? 5.155 -8.062 -2.166 1.00 95.75 88 GLY A O 1
ATOM 665 N N . ALA A 1 89 ? 3.421 -9.051 -3.219 1.00 96.12 89 ALA A N 1
ATOM 666 C CA . ALA A 1 89 ? 3.434 -10.310 -2.479 1.00 96.12 89 ALA A CA 1
ATOM 667 C C . ALA A 1 89 ? 2.924 -11.463 -3.351 1.00 96.12 89 ALA A C 1
ATOM 669 O O . ALA A 1 89 ? 2.219 -11.256 -4.345 1.00 96.12 89 ALA A O 1
ATOM 670 N N . ARG A 1 90 ? 3.281 -12.691 -2.977 1.00 95.38 90 ARG A N 1
ATOM 671 C CA . ARG A 1 90 ? 2.795 -13.931 -3.588 1.00 95.38 90 ARG A CA 1
ATOM 672 C C . ARG A 1 90 ? 1.435 -14.334 -3.038 1.00 95.38 90 ARG A C 1
ATOM 674 O O . ARG A 1 90 ? 0.541 -14.631 -3.829 1.00 95.38 90 ARG A O 1
ATOM 681 N N . ASP A 1 91 ? 1.283 -14.289 -1.717 1.00 94.25 91 ASP A N 1
ATOM 682 C CA . ASP A 1 91 ? 0.155 -14.918 -1.028 1.00 94.25 91 ASP A CA 1
ATOM 683 C C . ASP A 1 91 ? -0.681 -13.924 -0.223 1.00 94.25 91 ASP A C 1
ATOM 685 O O . ASP A 1 91 ? -1.910 -13.943 -0.316 1.00 94.25 91 ASP A O 1
ATOM 689 N N . HIS A 1 92 ? -0.042 -13.064 0.578 1.00 95.38 92 HIS A N 1
ATOM 690 C CA . HIS A 1 92 ? -0.755 -12.134 1.457 1.00 95.38 92 HIS A CA 1
ATOM 691 C C . HIS A 1 92 ? 0.104 -10.956 1.930 1.00 95.38 92 HIS A C 1
ATOM 693 O O . HIS A 1 92 ? 1.336 -10.986 1.896 1.00 95.38 92 HIS A O 1
ATOM 699 N N . PHE A 1 93 ? -0.581 -9.951 2.474 1.00 96.75 93 PHE A N 1
ATOM 700 C CA . PHE A 1 93 ? -0.003 -8.868 3.256 1.00 96.75 93 PHE A CA 1
ATOM 701 C C . PHE A 1 93 ? -0.541 -8.864 4.686 1.00 96.75 93 PHE A C 1
ATOM 703 O O . PHE A 1 93 ? -1.685 -9.242 4.939 1.00 96.75 93 PHE A O 1
ATOM 710 N N . LEU A 1 94 ? 0.271 -8.353 5.607 1.00 95.62 94 LEU A N 1
ATOM 711 C CA . LEU A 1 94 ? -0.158 -7.881 6.919 1.00 95.62 94 LEU A CA 1
ATOM 712 C C . LEU A 1 94 ? -0.166 -6.355 6.889 1.00 95.62 94 LEU A C 1
ATOM 714 O O . LEU A 1 94 ? 0.890 -5.742 6.761 1.00 95.62 94 LEU A O 1
ATOM 718 N N . LEU A 1 95 ? -1.336 -5.734 7.009 1.00 95.94 95 LEU A N 1
ATOM 719 C CA . LEU A 1 95 ? -1.486 -4.282 7.071 1.00 95.94 95 LEU A CA 1
ATOM 720 C C . LEU A 1 95 ? -1.903 -3.857 8.478 1.00 95.94 95 LEU A C 1
ATOM 722 O O . LEU A 1 95 ? -2.860 -4.387 9.034 1.00 95.94 95 LEU A O 1
ATOM 726 N N . LYS A 1 96 ? -1.240 -2.847 9.033 1.00 95.94 96 LYS A N 1
ATOM 727 C CA . LYS A 1 96 ? -1.671 -2.166 10.258 1.00 95.94 96 LYS A CA 1
ATOM 728 C C . LYS A 1 96 ? -1.744 -0.672 10.000 1.00 95.94 96 LYS A C 1
ATOM 730 O O . LYS A 1 96 ? -0.747 -0.067 9.626 1.00 95.94 96 LYS A O 1
ATOM 735 N N . LEU A 1 97 ? -2.910 -0.080 10.226 1.00 95.62 97 LEU A N 1
ATOM 736 C CA . LEU A 1 97 ? -3.158 1.352 10.045 1.00 95.62 97 LEU A CA 1
ATOM 737 C C . LEU A 1 97 ? -3.381 2.020 11.403 1.00 95.62 97 LEU A C 1
ATOM 739 O O . LEU A 1 97 ? -4.089 1.459 12.240 1.00 95.62 97 LEU A O 1
ATOM 743 N N . SER A 1 98 ? -2.840 3.219 11.625 1.00 94.38 98 SER A N 1
ATOM 744 C CA . SER A 1 98 ? -3.167 4.016 12.817 1.00 94.38 98 SER A CA 1
ATOM 745 C C . SER A 1 98 ? -4.528 4.715 12.723 1.00 94.38 98 SER A C 1
ATOM 747 O O . SER A 1 98 ? -5.118 5.029 13.754 1.00 94.38 98 SER A O 1
ATOM 749 N N . ALA A 1 99 ? -5.05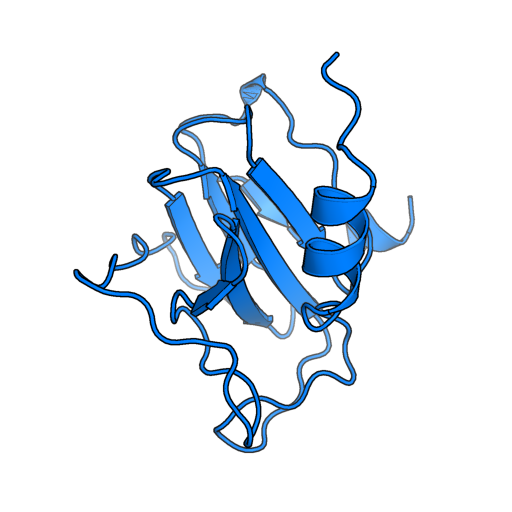2 4.905 11.508 1.00 92.12 99 ALA A N 1
ATOM 750 C CA . ALA A 1 99 ? -6.355 5.504 11.228 1.00 92.12 99 ALA A CA 1
ATOM 751 C C . ALA A 1 99 ? -6.973 4.923 9.943 1.00 92.12 99 ALA A C 1
ATOM 753 O O . ALA A 1 99 ? -6.258 4.426 9.074 1.00 92.12 99 ALA A O 1
ATOM 754 N N . ALA A 1 100 ? -8.302 4.986 9.822 1.00 89.25 100 ALA A N 1
ATOM 755 C CA . ALA A 1 100 ? -9.024 4.615 8.597 1.00 89.25 100 ALA A CA 1
ATOM 756 C C . ALA A 1 100 ? -9.448 5.834 7.764 1.00 89.25 100 ALA A C 1
ATOM 758 O O . ALA A 1 100 ? -9.625 5.727 6.552 1.00 89.25 100 ALA A O 1
ATOM 759 N N . GLU A 1 101 ? -9.636 6.983 8.412 1.00 89.25 101 GLU A N 1
ATOM 760 C CA . GLU A 1 101 ? -9.975 8.226 7.728 1.00 89.25 101 GLU A CA 1
ATOM 761 C C . GLU A 1 101 ? -8.826 8.660 6.822 1.00 89.25 101 GLU A C 1
ATOM 763 O O . GLU A 1 101 ? -7.658 8.462 7.152 1.00 89.25 101 GLU A O 1
ATOM 768 N N . ASP A 1 102 ? -9.169 9.226 5.664 1.00 89.38 102 ASP A N 1
ATOM 769 C CA . ASP A 1 102 ? -8.204 9.704 4.672 1.00 89.38 102 ASP A CA 1
ATOM 770 C C . ASP A 1 102 ? -7.232 8.645 4.114 1.00 89.38 102 ASP A C 1
ATOM 772 O O . ASP A 1 102 ? -6.289 8.994 3.397 1.00 89.38 102 ASP A O 1
ATOM 776 N N . VAL A 1 103 ? -7.492 7.357 4.362 1.00 92.88 103 VAL A N 1
ATOM 777 C CA . VAL A 1 103 ? -6.741 6.226 3.813 1.00 92.88 103 VAL A CA 1
ATOM 778 C C . VAL A 1 103 ? -7.592 5.486 2.785 1.00 92.88 103 VAL A C 1
ATOM 780 O O . VAL A 1 103 ? -8.737 5.119 3.031 1.00 92.88 103 VAL A O 1
ATOM 783 N N . THR A 1 104 ? -7.017 5.229 1.617 1.00 93.50 104 THR A N 1
ATOM 784 C CA . THR A 1 104 ? -7.554 4.298 0.624 1.00 93.50 104 THR A CA 1
ATOM 785 C C . THR A 1 104 ? -6.607 3.118 0.504 1.00 93.50 104 THR A C 1
ATOM 787 O O . THR A 1 104 ? -5.415 3.293 0.256 1.00 93.50 104 THR A O 1
ATOM 790 N N . VAL A 1 105 ? -7.146 1.914 0.664 1.00 94.62 105 VAL A N 1
ATOM 791 C CA . VAL A 1 105 ? -6.421 0.661 0.461 1.00 94.62 105 VAL A CA 1
ATOM 792 C C . VAL A 1 105 ? -6.988 -0.012 -0.776 1.00 94.62 105 VAL A C 1
ATOM 794 O O . VAL A 1 105 ? -8.203 -0.171 -0.899 1.00 94.62 105 VAL A O 1
ATOM 797 N N . THR A 1 106 ? -6.116 -0.414 -1.691 1.00 95.56 106 THR A N 1
ATOM 798 C CA . THR A 1 106 ? -6.488 -1.252 -2.829 1.00 95.56 106 THR A CA 1
ATOM 799 C C . THR A 1 106 ? -5.613 -2.492 -2.884 1.00 95.56 106 THR A C 1
ATOM 801 O O . THR A 1 106 ? -4.409 -2.404 -2.648 1.00 95.56 106 THR A O 1
ATOM 804 N N . LEU A 1 107 ? -6.210 -3.619 -3.259 1.00 96.31 107 LEU A N 1
ATOM 805 C CA . LEU A 1 107 ? -5.518 -4.865 -3.563 1.00 96.31 107 LEU A CA 1
ATOM 806 C C . LEU A 1 107 ? -5.772 -5.199 -5.036 1.00 96.31 107 LEU A C 1
ATOM 808 O O . LEU A 1 107 ? -6.925 -5.270 -5.458 1.00 96.31 107 LEU A O 1
ATOM 812 N N . ASN A 1 108 ? -4.715 -5.348 -5.833 1.00 95.88 108 ASN A N 1
ATOM 813 C CA . ASN A 1 108 ? -4.791 -5.507 -7.291 1.00 95.88 108 ASN A CA 1
ATOM 814 C C . ASN A 1 108 ? -5.688 -4.451 -7.967 1.00 95.88 108 ASN A C 1
ATOM 816 O O . ASN A 1 108 ? -6.557 -4.773 -8.776 1.00 95.88 108 ASN A O 1
ATOM 820 N N . GLY A 1 109 ? -5.538 -3.188 -7.563 1.00 92.44 109 GLY A N 1
ATOM 821 C CA . GLY A 1 109 ? -6.343 -2.061 -8.044 1.00 92.44 109 GLY A CA 1
ATOM 822 C C . GLY A 1 109 ? -7.793 -2.016 -7.550 1.00 92.44 109 GLY A C 1
ATOM 823 O O . GLY A 1 109 ? -8.470 -1.010 -7.761 1.00 92.44 109 GLY A O 1
ATOM 824 N N . ARG A 1 110 ? -8.279 -3.042 -6.841 1.00 92.38 110 ARG A N 1
ATOM 825 C CA . ARG A 1 110 ? -9.640 -3.075 -6.288 1.00 92.38 110 ARG A CA 1
ATOM 826 C C . ARG A 1 110 ? -9.680 -2.437 -4.898 1.00 92.38 110 ARG A C 1
ATOM 828 O O . ARG A 1 110 ? -8.879 -2.832 -4.050 1.00 92.38 110 ARG A O 1
ATOM 835 N N . PRO A 1 111 ? -10.583 -1.476 -4.626 1.00 92.25 111 PRO A N 1
ATOM 836 C CA . PRO A 1 111 ? -10.767 -0.919 -3.286 1.00 92.25 111 PRO A CA 1
ATOM 837 C C . PRO A 1 111 ? -11.123 -1.993 -2.264 1.00 92.25 111 PRO A C 1
ATOM 839 O O . PRO A 1 111 ? -12.035 -2.785 -2.486 1.00 92.25 111 PRO A O 1
ATOM 842 N N . VAL A 1 112 ? -10.432 -1.983 -1.125 1.00 92.69 112 VAL A N 1
ATOM 843 C CA . VAL A 1 112 ? -10.724 -2.865 0.005 1.00 92.69 112 VAL A CA 1
ATOM 844 C C . VAL A 1 112 ? -11.271 -2.012 1.151 1.00 92.69 112 VAL A C 1
ATOM 846 O O . VAL A 1 112 ? -10.542 -1.165 1.677 1.00 92.69 112 VAL A O 1
ATOM 849 N N . PRO A 1 113 ? -12.542 -2.195 1.559 1.00 91.56 113 PRO A N 1
ATOM 850 C CA . PRO A 1 113 ? -13.112 -1.455 2.678 1.00 91.56 113 PRO A CA 1
ATOM 851 C C . PRO A 1 113 ? -12.315 -1.698 3.962 1.00 91.56 113 PRO A C 1
ATOM 853 O O . PRO A 1 113 ? -12.139 -2.844 4.373 1.00 91.56 113 PRO A O 1
ATOM 856 N N . ILE A 1 114 ? -11.856 -0.622 4.605 1.00 92.38 114 ILE A N 1
ATOM 857 C CA . ILE A 1 114 ? -11.076 -0.700 5.845 1.00 92.38 114 ILE A CA 1
ATOM 858 C C . ILE A 1 114 ? -12.032 -0.985 7.012 1.00 92.38 114 ILE A C 1
ATOM 860 O O . ILE A 1 114 ? -12.871 -0.136 7.335 1.00 92.38 114 ILE A O 1
ATOM 864 N N . PRO A 1 115 ? -11.927 -2.137 7.698 1.00 90.81 115 PRO A N 1
ATOM 865 C CA . PRO A 1 115 ? -12.777 -2.413 8.845 1.00 90.81 115 PRO A CA 1
ATOM 866 C C . PRO A 1 115 ? -12.315 -1.557 10.028 1.00 90.81 115 PRO A C 1
ATOM 868 O O . PRO A 1 115 ? -11.218 -1.757 10.545 1.00 90.81 115 PRO A O 1
ATOM 871 N N . THR A 1 116 ? -13.155 -0.642 10.516 1.00 89.69 116 THR A N 1
ATOM 872 C CA . THR A 1 116 ? -12.808 0.270 11.629 1.00 89.69 116 THR A CA 1
ATOM 873 C C . THR A 1 116 ? -12.339 -0.466 12.889 1.00 89.69 116 THR A C 1
ATOM 875 O O . THR A 1 116 ? -11.431 -0.008 13.574 1.00 89.69 116 THR A O 1
ATOM 878 N N . ARG A 1 117 ? -12.875 -1.666 13.150 1.00 92.19 117 ARG A N 1
ATOM 879 C CA . ARG A 1 117 ? -12.452 -2.553 14.254 1.00 92.19 117 ARG A CA 1
ATOM 880 C C . ARG A 1 117 ? -10.995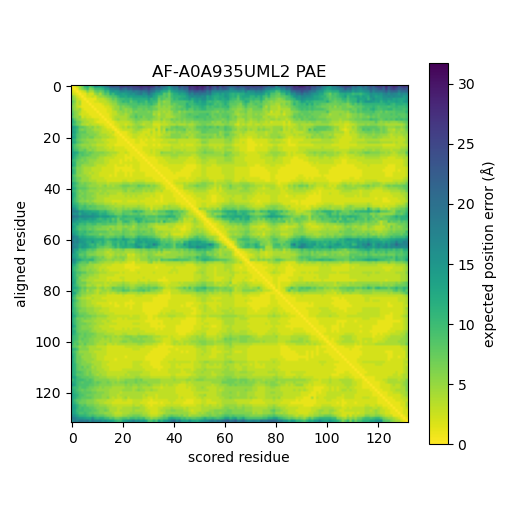 -3.040 14.175 1.00 92.19 117 ARG A C 1
ATOM 882 O O . ARG A 1 117 ? -10.499 -3.595 15.153 1.00 92.19 117 ARG A O 1
ATOM 889 N N . LEU A 1 118 ? -10.353 -2.925 13.011 1.00 91.31 118 LEU A N 1
ATOM 890 C CA . LEU A 1 118 ? -8.965 -3.336 12.775 1.00 91.31 118 LEU A CA 1
ATOM 891 C C . LEU A 1 118 ? -7.985 -2.156 12.776 1.00 91.31 118 LEU A C 1
ATOM 893 O O . LEU A 1 118 ? -6.784 -2.377 12.663 1.00 91.31 118 LEU A O 1
ATOM 897 N N . VAL A 1 119 ? -8.452 -0.918 12.965 1.00 93.75 119 VAL A N 1
ATOM 898 C CA . VAL A 1 119 ? -7.550 0.219 13.192 1.00 93.75 119 VAL A CA 1
ATOM 899 C C . VAL A 1 119 ? -6.708 -0.047 14.447 1.00 93.75 119 VAL A C 1
ATOM 901 O O . VAL A 1 119 ? -7.216 -0.488 15.479 1.00 93.75 119 VAL A O 1
ATOM 904 N N . GLY A 1 120 ? -5.396 0.158 14.337 1.00 93.44 120 GLY A N 1
ATOM 905 C CA . GLY A 1 120 ? -4.410 -0.169 15.367 1.00 93.44 120 GLY A CA 1
ATOM 906 C C . GLY A 1 120 ? -4.074 -1.661 15.490 1.00 93.44 120 GLY A C 1
ATOM 907 O O . GLY A 1 120 ? -3.265 -2.024 16.347 1.00 93.44 120 GLY A O 1
ATOM 908 N N . ARG A 1 121 ? -4.644 -2.531 14.647 1.00 93.25 121 ARG A N 1
ATOM 909 C CA . ARG A 1 121 ? -4.423 -3.987 14.639 1.00 93.25 121 ARG A CA 1
ATOM 910 C C . ARG A 1 121 ? -3.898 -4.450 13.284 1.00 93.25 121 ARG A C 1
ATOM 912 O O . ARG A 1 121 ? -4.030 -3.747 12.289 1.00 93.25 121 ARG A O 1
ATOM 919 N N . GLU A 1 122 ? -3.291 -5.629 13.264 1.00 92.88 122 GLU A N 1
ATOM 920 C CA . GLU A 1 122 ? -2.887 -6.261 12.011 1.00 92.88 122 GLU A CA 1
ATOM 921 C C . GLU A 1 122 ? -4.103 -6.858 11.299 1.00 92.88 122 GLU A C 1
ATOM 923 O O . GLU A 1 122 ? -4.987 -7.468 11.907 1.00 92.88 122 GLU A O 1
ATOM 928 N N . TRP A 1 123 ? -4.132 -6.656 9.990 1.00 93.50 123 TRP A N 1
ATOM 929 C CA . TRP A 1 123 ? -5.163 -7.105 9.079 1.00 93.50 123 TRP A CA 1
ATOM 930 C C . TRP A 1 123 ? -4.510 -7.878 7.938 1.00 93.50 123 TRP A C 1
ATOM 932 O O . TRP A 1 123 ? -3.662 -7.346 7.224 1.00 93.50 123 TRP A O 1
ATOM 942 N N . VAL A 1 124 ? -4.917 -9.136 7.774 1.00 94.06 124 VAL A N 1
ATOM 943 C CA . VAL A 1 124 ? -4.490 -9.968 6.649 1.00 94.06 124 VAL A CA 1
ATOM 944 C C . VAL A 1 124 ? -5.251 -9.554 5.392 1.00 94.06 124 VAL A C 1
ATOM 946 O O . VAL A 1 124 ? -6.485 -9.537 5.380 1.00 94.06 124 VAL A O 1
ATOM 949 N N . LEU A 1 125 ? -4.500 -9.236 4.343 1.00 94.81 125 LEU A N 1
ATOM 950 C CA . LEU A 1 125 ? -5.000 -8.949 3.006 1.00 94.81 125 LEU A CA 1
ATOM 951 C C . LEU A 1 125 ? -4.498 -10.028 2.054 1.00 94.81 125 LEU A C 1
ATOM 953 O O . LEU A 1 125 ? -3.297 -10.127 1.823 1.00 94.81 125 LEU A O 1
ATOM 957 N N . ASP A 1 126 ? -5.401 -10.815 1.487 1.00 94.94 126 ASP A N 1
ATOM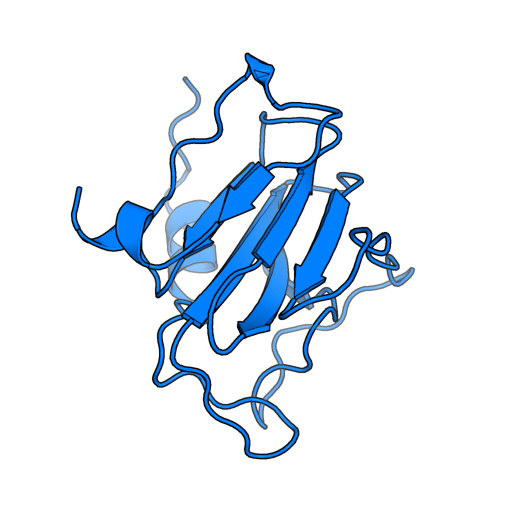 958 C CA . ASP A 1 126 ? -5.062 -11.911 0.583 1.00 94.94 126 ASP A CA 1
ATOM 959 C C . ASP A 1 126 ? -6.045 -11.987 -0.594 1.00 94.94 126 ASP A C 1
ATOM 961 O O . ASP A 1 126 ? -6.980 -11.187 -0.719 1.00 94.94 126 ASP A O 1
ATOM 965 N N . ARG A 1 127 ? -5.832 -12.965 -1.477 1.00 91.62 127 ARG A N 1
ATOM 966 C CA . ARG A 1 127 ? -6.651 -13.158 -2.679 1.00 91.62 127 ARG A CA 1
ATOM 967 C C . ARG A 1 127 ? -8.141 -13.377 -2.381 1.00 91.62 127 ARG A C 1
ATOM 969 O O . ARG A 1 127 ? -8.9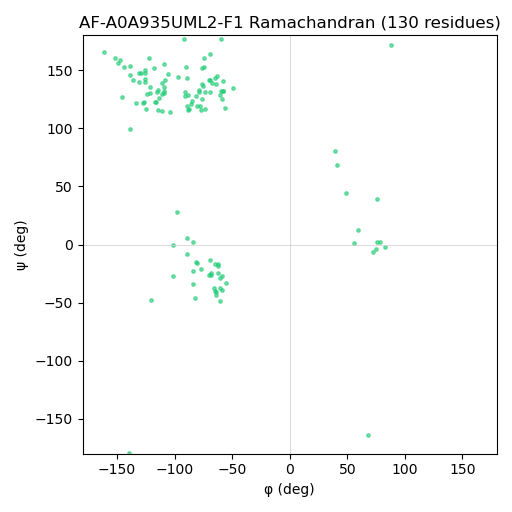55 -12.987 -3.209 1.00 91.62 127 ARG A O 1
ATOM 976 N N . SER A 1 128 ? -8.523 -13.901 -1.212 1.00 91.81 128 SER A N 1
ATOM 977 C CA . SER A 1 128 ? -9.937 -14.141 -0.869 1.00 91.81 128 SER A CA 1
ATOM 978 C C . SER A 1 128 ? -10.768 -12.857 -0.760 1.00 91.81 128 SER A C 1
ATOM 980 O O . SER A 1 128 ? -11.999 -12.905 -0.792 1.00 91.81 128 SER A O 1
ATOM 982 N N . LEU A 1 129 ? -10.107 -11.699 -0.637 1.00 87.75 129 LEU A N 1
ATOM 983 C CA . LEU A 1 129 ? -10.747 -10.384 -0.663 1.00 87.75 129 LEU A CA 1
ATOM 984 C C . LEU A 1 129 ? -11.051 -9.892 -2.083 1.00 87.75 129 LEU A C 1
ATOM 986 O O . LEU A 1 129 ? -11.833 -8.959 -2.227 1.00 87.75 129 LEU A O 1
ATOM 990 N N . LEU A 1 130 ? -10.446 -10.487 -3.115 1.00 82.88 130 LEU A N 1
ATOM 991 C CA . LEU A 1 130 ? -10.670 -10.110 -4.514 1.00 82.88 130 LEU A CA 1
ATOM 992 C C . LEU A 1 130 ? -11.903 -10.787 -5.119 1.00 82.88 130 LEU A C 1
ATOM 994 O O . LEU A 1 130 ? -12.454 -10.264 -6.084 1.00 82.88 130 LEU A O 1
ATOM 998 N N . ASP A 1 131 ? -12.327 -11.918 -4.555 1.00 79.19 131 ASP A N 1
ATOM 999 C CA . ASP A 1 131 ? -13.442 -12.736 -5.050 1.00 79.19 131 ASP A CA 1
ATOM 1000 C C . ASP A 1 131 ? -14.809 -12.327 -4.463 1.00 79.19 131 ASP A C 1
ATOM 1002 O O . ASP A 1 131 ? -15.813 -13.004 -4.689 1.00 79.19 131 ASP A O 1
ATOM 1006 N N . ARG A 1 132 ? -14.848 -11.242 -3.682 1.00 61.12 132 ARG A N 1
ATOM 1007 C CA . ARG A 1 132 ? -16.047 -10.692 -3.032 1.00 61.12 132 ARG A CA 1
ATOM 1008 C C . ARG A 1 132 ? -16.545 -9.450 -3.755 1.00 61.12 132 ARG A C 1
ATOM 1010 O O . ARG A 1 132 ? -17.779 -9.258 -3.747 1.00 61.12 132 ARG A O 1
#

Nearest PDB structures (foldseek):
  5oko-assembly2_B  TM=2.988E-01  e=3.696E+00  Homo sapiens
  3x29-assembly2_D  TM=2.995E-01  e=7.117E+00  Clostridium perfringens

Radius of gyration: 13.8 Å; Cα contacts (8 Å, |Δi|>4): 276; chains: 1; bounding box: 32×32×30 Å

Secondary structure (DSSP, 8-state):
-PPPPHHHHHHHHHS----TTPPBTTS---SEEEEEEEES---EEEEETT-SSPPBPPPPSS-B---SS-BPTT--EEETTEEEEEEEESSEEEEEES-STTEEEEETTEE----GGGTTSEEEEEGGGT--

Sequence (132 aa):
MIVPSADELAVLASLPAGDHDLPFADGSRWPLVLRVVTRGRVDYAVGADGQRNAPNVTWLARPSGLPVEGVTAGVVYSLGWRNVSYWGARDHFLLKLSAAEDVTVTLNGRPVPIPTRLVGREWVLDRSLLDR

Solvent-accessible surface area (backbone atoms only — not comparable to full-atom values): 7544 Å² total; per-residue (Å²): 137,86,78,79,52,73,67,54,51,52,45,59,69,71,45,82,66,27,31,47,81,47,52,26,54,86,73,49,68,26,83,34,13,41,24,45,37,30,62,58,93,74,63,39,19,59,19,46,63,88,52,94,60,44,50,70,60,68,81,61,98,70,49,46,59,81,64,89,70,35,48,54,70,61,46,53,27,34,54,86,79,31,31,38,32,38,40,64,22,81,64,32,33,34,39,29,32,68,59,64,78,64,50,47,43,25,51,48,48,40,79,50,86,78,60,73,90,40,49,72,32,80,39,83,47,44,68,78,70,75,81,110

Mean predicted aligned error: 4.91 Å

Foldseek 3Di:
DDDDDPVRVVQVVPDDLQAQPFAALVRDGANKKKKKKFQPDWWKFKDEDPPPDTHIQDDDPDADADDPRTFHASGWHDDPNMIMHMHHYHFKMWMETQDDPRMWMDMNSHTDRDDRVCHRHIDIDGPVSVVD